Protein AF-A0A2W4NC12-F1 (afdb_monomer_lite)

Secondary structure (DSSP, 8-state):
-PPPPPP---PPPP------------PPP-TTPPP-------TTSSHHHHHHHHHHHHTTTS-EEEEE-STTTGGGGTTGGG--EEEEE-S---HHHHHHHHHHHHHTT-S-EEEETHHHHHHSTTSGGGG-

Foldseek 3Di:
DDDDDDDDPPDDPPPPPCPPDDDDDDDDDPPPDDDDDDDDDDPPPCRLVVQLVVQCVQQVNDAAEEEAAPQCPSVVCDCPVHRHYHYDYDPAQAVVVVVVVVVVRVVVPGSDYHYNDNVCLDPNHNHPVVVD

Sequence (132 aa):
MSQLPPPVRTARPAAQNSNTQQFAFRPASKAGRKARLSIQGMSGSGKTWTGLSIAQGLSRGEKFAVIDTEKGAASLYAGHRGIQFDSCPMDRYDPRDLIRVLDSAAQAGYPTVFVDSLSHFWKGTDGTLDQV

pLDDT: mean 86.76, std 12.32, range [48.72, 98.38]

Structure (mmCIF, N/CA/C/O backbone):
data_AF-A0A2W4NC12-F1
#
_entry.id   AF-A0A2W4NC12-F1
#
loop_
_atom_site.group_PDB
_atom_site.id
_atom_site.type_symbol
_atom_site.label_atom_id
_atom_site.label_alt_id
_atom_site.label_comp_id
_atom_site.label_asym_id
_atom_site.label_entity_id
_atom_site.label_seq_id
_atom_site.pdbx_PDB_ins_code
_atom_site.Cartn_x
_atom_site.Cartn_y
_atom_site.Cartn_z
_atom_site.occupancy
_atom_site.B_iso_or_equiv
_atom_site.auth_seq_id
_atom_site.auth_comp_id
_atom_site.auth_asym_id
_atom_site.auth_atom_id
_atom_site.pdbx_PDB_model_num
ATOM 1 N N . MET A 1 1 ? -67.275 72.035 -6.236 1.00 48.72 1 MET A N 1
ATOM 2 C CA . MET A 1 1 ? -66.285 71.070 -6.765 1.00 48.72 1 MET A CA 1
ATOM 3 C C . MET A 1 1 ? -65.999 70.057 -5.666 1.00 48.72 1 MET A C 1
ATOM 5 O O . MET A 1 1 ? -65.399 70.426 -4.668 1.00 48.72 1 MET A O 1
ATOM 9 N N . SER A 1 2 ? -66.543 68.842 -5.778 1.00 64.44 2 SER A N 1
ATOM 10 C CA . SER A 1 2 ? -66.396 67.776 -4.775 1.00 64.44 2 SER A CA 1
ATOM 11 C C . SER A 1 2 ? -65.120 66.990 -5.083 1.00 64.44 2 SER A C 1
ATOM 13 O O . SER A 1 2 ? -64.981 66.478 -6.193 1.00 64.44 2 SER A O 1
ATOM 15 N N . GLN A 1 3 ? -64.157 66.975 -4.157 1.00 69.56 3 GLN A N 1
ATOM 16 C CA . GLN A 1 3 ? -62.932 66.191 -4.322 1.00 69.56 3 GLN A CA 1
ATOM 17 C C . GLN A 1 3 ? -63.249 64.701 -4.158 1.00 69.56 3 GLN A C 1
ATOM 19 O O . GLN A 1 3 ? -63.918 64.302 -3.206 1.00 69.56 3 GLN A O 1
ATOM 24 N N . LEU A 1 4 ? -62.772 63.892 -5.104 1.00 69.44 4 LEU A N 1
ATOM 25 C CA . LEU A 1 4 ? -62.900 62.439 -5.059 1.00 69.44 4 LEU A CA 1
ATOM 26 C C . LEU A 1 4 ? -62.104 61.864 -3.874 1.00 69.44 4 LEU A C 1
ATOM 28 O O . LEU A 1 4 ? -61.026 62.378 -3.561 1.00 69.44 4 LEU A O 1
ATOM 32 N N . PRO A 1 5 ? -62.600 60.794 -3.229 1.00 71.25 5 PRO A N 1
ATOM 33 C CA . PRO A 1 5 ? -61.884 60.149 -2.140 1.00 71.25 5 PRO A CA 1
ATOM 34 C C . PRO A 1 5 ? -60.576 59.508 -2.638 1.00 71.25 5 PRO A C 1
ATOM 36 O O . PRO A 1 5 ? -60.493 59.081 -3.795 1.00 71.25 5 PRO A O 1
ATOM 39 N N . PRO A 1 6 ? -59.547 59.424 -1.777 1.00 71.12 6 PRO A N 1
ATOM 40 C CA . PRO A 1 6 ? -58.265 58.845 -2.152 1.00 71.12 6 PRO A CA 1
ATOM 41 C C . PRO A 1 6 ? -58.401 57.343 -2.463 1.00 71.12 6 PRO A C 1
ATOM 43 O O . PRO A 1 6 ? -59.243 56.657 -1.876 1.00 71.12 6 PRO A O 1
ATOM 46 N N . PRO A 1 7 ? -57.572 56.805 -3.376 1.00 65.25 7 PRO A N 1
ATOM 47 C CA . PRO A 1 7 ? -57.675 55.418 -3.807 1.00 65.25 7 PRO A CA 1
ATOM 48 C C . PRO A 1 7 ? -57.319 54.447 -2.675 1.00 65.25 7 PRO A C 1
ATOM 50 O O . PRO A 1 7 ? -56.248 54.524 -2.071 1.00 65.25 7 PRO A O 1
ATOM 53 N N . VAL A 1 8 ? -58.204 53.480 -2.427 1.00 70.12 8 VAL A N 1
ATOM 54 C CA . VAL A 1 8 ? -57.965 52.384 -1.482 1.00 70.12 8 VAL A CA 1
ATOM 55 C C . VAL A 1 8 ? -57.077 51.344 -2.158 1.00 70.12 8 VAL A C 1
ATOM 57 O O . VAL A 1 8 ? -57.500 50.631 -3.067 1.00 70.12 8 VAL A O 1
ATOM 60 N N . ARG A 1 9 ? -55.824 51.237 -1.716 1.00 59.22 9 ARG A N 1
ATOM 61 C CA . ARG A 1 9 ? -54.897 50.209 -2.197 1.00 59.22 9 ARG A CA 1
ATOM 62 C C . ARG A 1 9 ? -55.092 48.936 -1.373 1.00 59.22 9 ARG A C 1
ATOM 64 O O . ARG A 1 9 ? -54.339 48.671 -0.441 1.00 59.22 9 ARG A O 1
ATOM 71 N N . THR A 1 10 ? -56.104 48.135 -1.701 1.00 63.31 10 THR A N 1
ATOM 72 C CA . THR A 1 10 ? -56.196 46.761 -1.186 1.00 63.31 10 THR A CA 1
ATOM 73 C C . THR A 1 10 ? -55.082 45.937 -1.818 1.00 63.31 10 THR A C 1
ATOM 75 O O . THR A 1 10 ? -55.209 45.453 -2.944 1.00 63.31 10 THR A O 1
ATOM 78 N N . ALA A 1 11 ? -53.954 45.807 -1.121 1.00 60.62 11 ALA A N 1
ATOM 79 C CA . ALA A 1 11 ? -52.941 44.836 -1.493 1.00 60.62 11 ALA A CA 1
ATOM 80 C C . ALA A 1 11 ? -53.559 43.437 -1.368 1.00 60.62 11 ALA A C 1
ATOM 82 O O . ALA A 1 11 ? -53.999 43.031 -0.294 1.00 60.62 11 ALA A O 1
ATOM 83 N N . ARG A 1 12 ? -53.620 42.704 -2.482 1.00 59.72 12 ARG A N 1
ATOM 84 C CA . ARG A 1 12 ? -53.935 41.273 -2.476 1.00 59.72 12 ARG A CA 1
ATOM 85 C C . ARG A 1 12 ? -52.844 40.595 -1.631 1.00 59.72 12 ARG A C 1
ATOM 87 O O . ARG A 1 12 ? -51.673 40.818 -1.948 1.00 59.72 12 ARG A O 1
ATOM 94 N N . PRO A 1 13 ? -53.157 39.830 -0.567 1.00 59.81 13 PRO A N 1
ATOM 95 C CA . PRO A 1 13 ? -52.117 39.124 0.171 1.00 59.81 13 PRO A CA 1
ATOM 96 C C . PRO A 1 13 ? -51.369 38.223 -0.813 1.00 59.81 13 PRO A C 1
ATOM 98 O O . PRO A 1 13 ? -51.990 37.503 -1.600 1.00 59.81 13 PRO A O 1
ATOM 101 N N . ALA A 1 14 ? -50.040 38.332 -0.833 1.00 61.00 14 ALA A N 1
ATOM 102 C CA . ALA A 1 14 ? -49.207 37.486 -1.672 1.00 61.00 14 ALA A CA 1
ATOM 103 C C . ALA A 1 14 ? -49.513 36.023 -1.327 1.00 61.00 14 ALA A C 1
ATOM 105 O O . ALA A 1 14 ? -49.483 35.652 -0.153 1.00 61.00 14 ALA A O 1
ATOM 106 N N . ALA A 1 15 ? -49.837 35.205 -2.330 1.00 60.53 15 ALA A N 1
ATOM 107 C CA . ALA A 1 15 ? -50.001 33.773 -2.131 1.00 60.53 15 ALA A CA 1
ATOM 108 C C . ALA A 1 15 ? -48.674 33.214 -1.598 1.00 60.53 15 ALA A C 1
ATOM 110 O O . ALA A 1 15 ? -47.684 33.143 -2.328 1.00 60.53 15 ALA A O 1
ATOM 111 N N . GLN A 1 16 ? -48.639 32.874 -0.310 1.00 61.91 16 GLN A N 1
ATOM 112 C CA . GLN A 1 16 ? -47.483 32.269 0.341 1.00 61.91 16 GLN A CA 1
ATOM 113 C C . GLN A 1 16 ? -47.387 30.801 -0.075 1.00 61.91 16 GLN A C 1
ATOM 115 O O . GLN A 1 16 ? -47.658 29.893 0.700 1.00 61.91 16 GLN A O 1
ATOM 120 N N . ASN A 1 17 ? -46.972 30.557 -1.315 1.00 61.22 17 ASN A N 1
ATOM 121 C CA . ASN A 1 17 ? -46.527 29.233 -1.732 1.00 61.22 17 ASN A CA 1
ATOM 122 C C . ASN A 1 17 ? -45.047 29.069 -1.371 1.00 61.22 17 ASN A C 1
ATOM 124 O O . ASN A 1 17 ? -44.201 28.854 -2.235 1.00 61.22 17 ASN A O 1
ATOM 128 N N . SER A 1 18 ? -44.711 29.189 -0.086 1.00 60.12 18 SER A N 1
ATOM 129 C CA . SER A 1 18 ? -43.401 28.778 0.410 1.00 60.12 18 SER A CA 1
ATOM 130 C C . SER A 1 18 ? -43.461 27.292 0.735 1.00 60.12 18 SER A C 1
ATOM 132 O O . SER A 1 18 ? -43.507 26.896 1.897 1.00 60.12 18 SER A O 1
ATOM 134 N N . ASN A 1 19 ? -43.470 26.452 -0.301 1.00 62.81 19 ASN A N 1
ATOM 135 C CA . ASN A 1 19 ? -43.130 25.046 -0.117 1.00 62.81 19 ASN A CA 1
ATOM 136 C C . ASN A 1 19 ? -41.606 24.965 0.062 1.00 62.81 19 ASN A C 1
ATOM 138 O O . ASN A 1 19 ? -40.870 24.578 -0.843 1.00 62.81 19 ASN A O 1
ATOM 142 N N . THR A 1 20 ? -41.110 25.449 1.203 1.00 64.88 20 THR A N 1
ATOM 143 C CA . THR A 1 20 ? -39.711 25.302 1.600 1.00 64.88 20 THR A CA 1
ATOM 144 C C . THR A 1 20 ? -39.464 23.825 1.846 1.00 64.88 20 THR A C 1
ATOM 146 O O . THR A 1 20 ? -39.777 23.298 2.912 1.00 64.88 20 THR A O 1
ATOM 149 N N . GLN A 1 21 ? -38.935 23.142 0.832 1.00 68.38 21 GLN A N 1
ATOM 150 C CA . GLN A 1 21 ? -38.441 21.782 0.975 1.00 68.38 21 GLN A CA 1
ATOM 151 C C . GLN A 1 21 ? -37.376 21.766 2.077 1.00 68.38 21 GLN A C 1
ATOM 153 O O . GLN A 1 21 ? -36.334 22.411 1.968 1.00 68.38 21 GLN A O 1
ATOM 158 N N . GLN A 1 22 ? -37.661 21.057 3.165 1.00 75.88 22 GLN A N 1
ATOM 159 C CA . GLN A 1 22 ? -36.765 20.968 4.308 1.00 75.88 22 GLN A CA 1
ATOM 160 C C . GLN A 1 22 ? -35.719 19.876 4.044 1.00 75.88 22 GL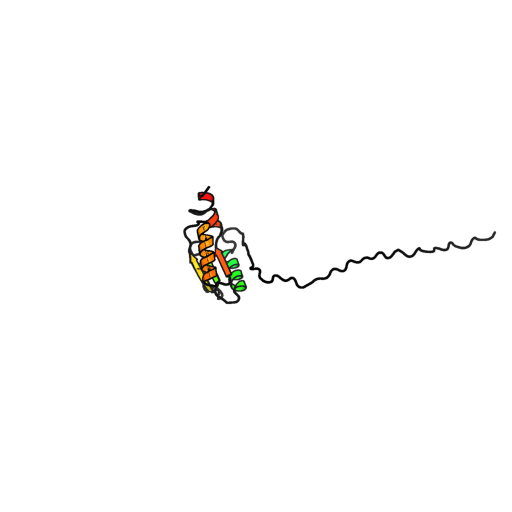N A C 1
ATOM 162 O O . GLN A 1 22 ? -36.044 18.690 3.989 1.00 75.88 22 GLN A O 1
ATOM 167 N N . PHE A 1 23 ? -34.457 20.268 3.857 1.00 80.75 23 PHE A N 1
ATOM 168 C CA . PHE A 1 23 ? -33.344 19.326 3.716 1.00 80.75 23 PHE A CA 1
ATOM 169 C C . PHE A 1 23 ? -32.969 18.753 5.088 1.00 80.75 23 PHE A C 1
ATOM 171 O O . PHE A 1 23 ? -32.629 19.500 6.004 1.00 80.75 23 PHE A O 1
ATOM 178 N N . ALA A 1 24 ? -33.015 17.428 5.234 1.00 82.00 24 ALA A N 1
ATOM 179 C CA . ALA A 1 24 ? -32.632 16.735 6.461 1.00 82.00 24 ALA A CA 1
ATOM 180 C C . ALA A 1 24 ? -31.374 15.889 6.229 1.00 82.00 24 ALA A C 1
ATOM 182 O O . ALA A 1 24 ? -31.373 14.966 5.413 1.00 82.00 24 ALA A O 1
ATOM 183 N N . PHE A 1 25 ? -30.314 16.178 6.981 1.00 82.62 25 PHE A N 1
ATOM 184 C CA . PHE A 1 25 ? -29.123 15.336 7.027 1.00 82.62 25 PHE A CA 1
ATOM 185 C C . PHE A 1 25 ? -29.367 14.156 7.963 1.00 82.62 25 PHE A C 1
ATOM 187 O O . PHE A 1 25 ? -29.922 14.303 9.051 1.00 82.62 25 PHE A O 1
ATOM 194 N N . ARG A 1 26 ? -28.943 12.969 7.539 1.00 83.25 26 ARG A N 1
ATOM 195 C CA . ARG A 1 26 ? -28.959 11.755 8.355 1.00 83.25 26 ARG A CA 1
ATOM 196 C C . ARG A 1 26 ? -27.548 11.185 8.413 1.00 83.25 26 ARG A C 1
ATOM 198 O O . ARG A 1 26 ? -26.783 11.402 7.470 1.00 83.25 26 ARG A O 1
ATOM 205 N N . PRO A 1 27 ? -27.199 10.436 9.470 1.00 81.69 27 PRO A N 1
ATOM 206 C CA . PRO A 1 27 ? -25.934 9.722 9.513 1.00 81.69 27 PRO A CA 1
ATOM 207 C C . PRO A 1 27 ? -25.792 8.827 8.278 1.00 81.69 27 PRO A C 1
ATOM 209 O O . PRO A 1 27 ? -26.593 7.918 8.057 1.00 81.69 27 PRO A O 1
ATOM 212 N N . ALA A 1 28 ? -24.785 9.097 7.452 1.00 78.88 28 ALA A N 1
ATOM 213 C CA . ALA A 1 28 ? -24.447 8.215 6.347 1.00 78.88 28 ALA A CA 1
ATOM 214 C C . ALA A 1 28 ? -23.848 6.920 6.916 1.00 78.88 28 ALA A C 1
ATOM 216 O O . ALA A 1 28 ? -22.874 6.962 7.666 1.00 78.88 28 ALA A O 1
ATOM 217 N N . SER A 1 29 ? -24.409 5.766 6.549 1.00 79.38 29 SER A N 1
ATOM 218 C CA . SER A 1 29 ? -23.872 4.457 6.928 1.00 79.38 29 SER A CA 1
ATOM 219 C C . SER A 1 29 ? -23.099 3.849 5.763 1.00 79.38 29 SER A C 1
ATOM 221 O O . SER A 1 29 ? -23.627 3.693 4.665 1.00 79.38 29 SER A O 1
ATOM 223 N N . LYS A 1 30 ? -21.838 3.483 6.009 1.00 62.41 30 LYS A N 1
ATOM 224 C CA . LYS A 1 30 ? -21.000 2.697 5.085 1.00 62.41 30 LYS A CA 1
ATOM 225 C C . LYS A 1 30 ? -20.870 1.238 5.537 1.00 62.41 30 LYS A C 1
ATOM 227 O O . LYS A 1 30 ? -19.893 0.582 5.172 1.00 62.41 30 LYS A O 1
ATOM 232 N N . ALA A 1 31 ? -21.789 0.758 6.384 1.00 71.69 31 ALA A N 1
ATOM 233 C CA . ALA A 1 31 ? -21.656 -0.526 7.069 1.00 71.69 31 ALA A CA 1
ATOM 234 C C . ALA A 1 31 ? -21.248 -1.650 6.094 1.00 71.69 31 ALA A C 1
ATOM 236 O O . ALA A 1 31 ? -21.908 -1.897 5.085 1.00 71.69 31 ALA A O 1
ATOM 237 N N . GLY A 1 32 ? -20.110 -2.288 6.383 1.00 69.25 32 GLY A N 1
ATOM 238 C CA . GLY A 1 32 ? -19.607 -3.447 5.642 1.00 69.25 32 GLY A CA 1
ATOM 239 C C . GLY A 1 32 ? -18.828 -3.171 4.348 1.00 69.25 32 GLY A C 1
ATOM 240 O O . GLY A 1 32 ? -18.569 -4.119 3.609 1.00 69.25 32 GLY A O 1
ATOM 241 N N . ARG A 1 33 ? -18.442 -1.929 4.018 1.00 81.69 33 ARG A N 1
ATOM 242 C CA . ARG A 1 33 ? -17.593 -1.653 2.836 1.00 81.69 33 ARG A CA 1
ATOM 243 C C . ARG A 1 33 ? -16.142 -1.372 3.224 1.00 81.69 33 ARG A C 1
ATOM 245 O O . ARG A 1 33 ? -15.866 -0.501 4.044 1.00 81.69 33 ARG A O 1
ATOM 252 N N . LYS A 1 34 ? -15.209 -2.088 2.590 1.00 86.94 34 LYS A N 1
ATOM 253 C CA . LYS A 1 34 ? -13.770 -1.808 2.669 1.00 86.94 34 LYS A CA 1
ATOM 254 C C . LYS A 1 34 ? -13.434 -0.597 1.797 1.00 86.94 34 LYS A C 1
ATOM 256 O O . LYS A 1 34 ? -13.979 -0.451 0.701 1.00 86.94 34 LYS A O 1
ATOM 261 N N . ALA A 1 35 ? -12.550 0.268 2.284 1.00 90.50 35 ALA A N 1
ATOM 262 C CA . ALA A 1 35 ? -12.041 1.376 1.489 1.00 90.50 35 ALA A CA 1
ATOM 263 C C . ALA A 1 35 ? -11.0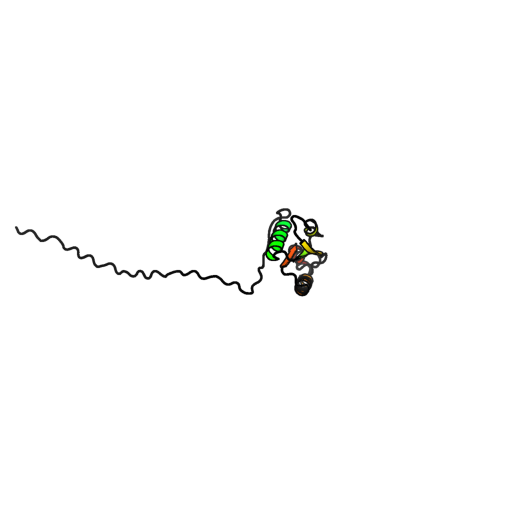91 0.846 0.402 1.00 90.50 35 ALA A C 1
ATOM 265 O O . ALA A 1 35 ? -10.309 -0.067 0.653 1.00 90.50 35 ALA A O 1
ATOM 266 N N . ARG A 1 36 ? -11.160 1.425 -0.799 1.00 93.81 36 ARG A N 1
ATOM 267 C CA . ARG A 1 36 ? -10.200 1.196 -1.886 1.00 93.81 36 ARG A CA 1
ATOM 268 C C . ARG A 1 36 ? -9.631 2.547 -2.273 1.00 93.81 36 ARG A C 1
ATOM 270 O O . ARG A 1 36 ? -10.397 3.467 -2.552 1.00 93.81 36 ARG A O 1
ATOM 277 N N . LEU A 1 37 ? -8.313 2.671 -2.228 1.00 94.81 37 LEU A N 1
ATOM 278 C CA . LEU A 1 37 ? -7.614 3.923 -2.473 1.00 94.81 37 LEU A CA 1
ATOM 279 C C . LEU A 1 37 ? -6.566 3.699 -3.556 1.00 94.81 37 LEU A C 1
ATOM 281 O O . LEU A 1 37 ? -5.907 2.664 -3.580 1.00 94.81 37 LEU A O 1
ATOM 285 N N . SER A 1 38 ? -6.412 4.685 -4.435 1.00 95.06 38 SER A N 1
ATOM 286 C CA . SER A 1 38 ? -5.311 4.751 -5.390 1.00 95.06 38 SER A CA 1
ATOM 287 C C . SER A 1 38 ? -4.526 6.028 -5.125 1.00 95.06 38 SER A C 1
ATOM 289 O O . SER A 1 38 ? -5.119 7.093 -4.952 1.00 95.06 38 SER A O 1
ATOM 291 N N . ILE A 1 39 ? -3.202 5.910 -5.071 1.00 95.44 39 ILE A N 1
ATOM 292 C CA . ILE A 1 39 ? -2.281 7.032 -4.900 1.00 95.44 39 ILE A CA 1
ATOM 293 C C . ILE A 1 39 ? -1.495 7.154 -6.199 1.00 95.44 39 ILE A C 1
ATOM 295 O O . ILE A 1 39 ? -0.789 6.227 -6.592 1.00 95.44 39 ILE A O 1
ATOM 299 N N . GLN A 1 40 ? -1.635 8.293 -6.870 1.00 94.12 40 GLN A N 1
ATOM 300 C CA . GLN A 1 40 ? -1.033 8.553 -8.174 1.00 94.12 40 GLN A CA 1
ATOM 301 C C . GLN A 1 40 ? -0.073 9.735 -8.078 1.00 94.12 40 GLN A C 1
ATOM 303 O O . GLN A 1 40 ? -0.319 10.693 -7.348 1.00 94.12 40 GLN A O 1
ATOM 308 N N . GLY A 1 41 ? 1.033 9.659 -8.813 1.00 93.19 41 GLY A N 1
ATOM 309 C CA . GLY A 1 41 ? 2.068 10.686 -8.791 1.00 93.19 41 GLY A CA 1
ATOM 310 C C . GLY A 1 41 ? 3.381 10.220 -9.408 1.00 93.19 41 GLY A C 1
ATOM 311 O O . GLY A 1 41 ? 3.656 9.021 -9.525 1.00 93.19 41 GLY A O 1
ATOM 312 N N . MET A 1 42 ? 4.214 11.186 -9.784 1.00 93.44 42 MET A N 1
ATOM 313 C CA . MET A 1 42 ? 5.539 10.941 -10.358 1.00 93.44 42 MET A CA 1
ATOM 314 C C . MET A 1 42 ? 6.441 10.148 -9.399 1.00 93.44 42 MET A C 1
ATOM 316 O O . MET A 1 42 ? 6.187 10.062 -8.193 1.00 93.44 42 MET A O 1
ATOM 320 N N . SER A 1 43 ? 7.505 9.533 -9.919 1.00 90.62 43 SER A N 1
ATOM 321 C CA . SER A 1 43 ? 8.528 8.932 -9.052 1.00 90.62 43 SER A CA 1
ATOM 322 C C . SER A 1 43 ? 9.114 9.986 -8.101 1.00 90.62 43 SER A C 1
ATOM 324 O O . SER A 1 43 ? 9.201 11.159 -8.455 1.00 90.62 43 SER A O 1
ATOM 326 N N . GLY A 1 44 ? 9.442 9.588 -6.871 1.00 91.38 44 GLY A N 1
ATOM 327 C CA . GLY A 1 44 ? 9.952 10.497 -5.836 1.00 91.38 44 GLY A CA 1
ATOM 328 C C . GLY A 1 44 ? 8.911 11.399 -5.157 1.00 91.38 44 GLY A C 1
ATOM 329 O O . GLY A 1 44 ? 9.239 12.048 -4.171 1.00 91.38 44 GLY A O 1
ATOM 330 N N . SER A 1 45 ? 7.641 11.406 -5.583 1.00 95.25 45 SER A N 1
ATOM 331 C CA . SER A 1 45 ? 6.602 12.270 -4.988 1.00 95.25 45 SER A CA 1
ATOM 332 C C . SER A 1 45 ? 6.090 11.819 -3.606 1.00 95.25 45 SER A C 1
ATOM 334 O O . SER A 1 45 ? 5.089 12.344 -3.126 1.00 95.25 45 SER A O 1
ATOM 336 N N . GLY A 1 46 ? 6.708 10.805 -2.989 1.00 94.56 46 GLY A N 1
ATOM 337 C CA . GLY A 1 46 ? 6.329 10.302 -1.662 1.00 94.56 46 GLY A CA 1
ATOM 338 C C . GLY A 1 46 ? 5.194 9.270 -1.623 1.00 94.56 46 GLY A C 1
ATOM 339 O O . GLY A 1 46 ? 4.666 9.012 -0.547 1.00 94.56 46 GLY A O 1
ATOM 340 N N . LYS A 1 47 ? 4.825 8.647 -2.753 1.00 96.31 47 LYS A N 1
ATOM 341 C CA . LYS A 1 47 ? 3.704 7.682 -2.827 1.00 96.31 47 LYS A CA 1
ATOM 342 C C . LYS A 1 47 ? 3.811 6.539 -1.818 1.00 96.31 47 LYS A C 1
ATOM 344 O O . LYS A 1 47 ? 2.859 6.312 -1.079 1.00 96.31 47 LYS A O 1
ATOM 349 N N . THR A 1 48 ? 4.961 5.870 -1.767 1.00 95.94 48 THR A N 1
ATOM 350 C CA . THR A 1 48 ? 5.237 4.769 -0.835 1.00 95.94 48 THR A CA 1
ATOM 351 C C . THR A 1 48 ? 5.056 5.223 0.607 1.00 95.94 48 THR A C 1
ATOM 353 O O . THR A 1 48 ? 4.272 4.643 1.349 1.00 95.94 48 THR A O 1
ATOM 356 N N . TRP A 1 49 ? 5.693 6.335 0.983 1.00 95.56 49 TRP A N 1
ATOM 357 C CA . TRP A 1 49 ? 5.579 6.901 2.327 1.00 95.56 49 TRP A CA 1
ATOM 358 C C . TRP A 1 49 ? 4.126 7.218 2.714 1.00 95.56 49 TRP A C 1
ATOM 360 O O . TRP A 1 49 ? 3.650 6.819 3.782 1.00 95.56 49 TRP A O 1
ATOM 370 N N . THR A 1 50 ? 3.400 7.916 1.838 1.00 96.12 50 THR A N 1
ATOM 371 C CA . THR A 1 50 ? 1.993 8.259 2.061 1.00 96.12 50 THR A CA 1
ATOM 372 C C . THR A 1 50 ? 1.115 7.009 2.132 1.00 96.12 50 THR A C 1
ATOM 374 O O . THR A 1 50 ? 0.264 6.921 3.015 1.00 96.12 50 THR A O 1
ATOM 377 N N . GLY A 1 51 ? 1.340 6.026 1.257 1.00 96.56 51 GLY A N 1
ATOM 378 C CA . GLY A 1 51 ? 0.618 4.754 1.238 1.00 96.56 51 GLY A CA 1
ATOM 379 C C . GLY A 1 51 ? 0.805 3.953 2.522 1.00 96.56 51 GLY A C 1
ATOM 380 O O . GLY A 1 51 ? -0.185 3.571 3.142 1.00 96.56 51 GLY A O 1
ATOM 381 N N . LEU A 1 52 ? 2.049 3.795 2.981 1.00 96.94 52 LEU A N 1
ATOM 382 C CA . LEU A 1 52 ? 2.373 3.123 4.243 1.00 96.94 52 LEU A CA 1
ATOM 383 C C . LEU A 1 52 ? 1.752 3.837 5.450 1.00 96.94 52 LEU A C 1
ATOM 385 O O . LEU A 1 52 ? 1.182 3.191 6.327 1.00 96.94 52 LEU A O 1
ATOM 389 N N . SER A 1 53 ? 1.791 5.172 5.474 1.00 95.62 53 SER A N 1
ATOM 390 C CA . SER A 1 53 ? 1.181 5.969 6.548 1.00 95.62 53 SER A CA 1
ATOM 391 C C . SER A 1 53 ? -0.341 5.791 6.608 1.00 95.62 53 SER A C 1
ATOM 393 O O . SER A 1 53 ? -0.918 5.641 7.686 1.00 95.62 53 SER A O 1
ATOM 395 N N . ILE A 1 54 ? -1.002 5.772 5.446 1.00 96.19 54 ILE A N 1
ATOM 396 C CA . ILE A 1 54 ? -2.441 5.510 5.348 1.00 96.19 54 ILE A CA 1
ATOM 397 C C . ILE A 1 54 ? -2.751 4.074 5.779 1.00 96.19 54 ILE A C 1
ATOM 399 O O . ILE A 1 54 ? -3.682 3.865 6.557 1.00 96.19 54 ILE A O 1
ATOM 403 N N . ALA A 1 55 ? -1.974 3.092 5.316 1.00 96.88 55 ALA A N 1
ATOM 404 C CA . ALA A 1 55 ? -2.175 1.686 5.649 1.00 96.88 55 ALA A CA 1
ATOM 405 C C . ALA A 1 55 ? -2.029 1.427 7.156 1.00 96.88 55 ALA A C 1
ATOM 407 O O . ALA A 1 55 ? -2.880 0.757 7.742 1.00 96.88 55 ALA A O 1
ATOM 408 N N . GLN A 1 56 ? -1.035 2.038 7.807 1.00 95.75 56 GLN A N 1
ATOM 409 C CA . GLN A 1 56 ? -0.872 1.993 9.262 1.00 95.75 56 GLN A CA 1
ATOM 410 C C . GLN A 1 56 ? -2.113 2.538 9.989 1.00 95.75 56 GLN A C 1
ATOM 412 O O . GLN A 1 56 ? -2.616 1.911 10.923 1.00 95.75 56 GLN A O 1
ATOM 417 N N . GLY A 1 57 ? -2.638 3.687 9.548 1.00 94.88 57 GLY A N 1
ATOM 418 C CA . GLY A 1 57 ? -3.838 4.291 10.133 1.00 94.88 57 GLY A CA 1
ATOM 419 C C . GLY A 1 57 ? -5.097 3.439 9.939 1.00 94.88 57 GLY A C 1
ATOM 420 O O . GLY A 1 57 ? -5.873 3.253 10.877 1.00 94.88 57 GLY A O 1
ATOM 421 N N . LEU A 1 58 ? -5.286 2.875 8.742 1.00 95.19 58 LEU A N 1
ATOM 422 C CA . LEU A 1 58 ? -6.414 1.989 8.432 1.00 95.19 58 LEU A CA 1
ATOM 423 C C . LEU A 1 58 ? -6.366 0.674 9.218 1.00 95.19 58 LEU A C 1
ATOM 425 O O . LEU A 1 58 ? -7.421 0.135 9.555 1.00 95.19 58 LEU A O 1
ATOM 429 N N . SER A 1 59 ? -5.165 0.204 9.553 1.00 95.25 59 SER A N 1
ATOM 430 C CA . SER A 1 59 ? -4.940 -1.039 10.302 1.00 95.25 59 SER A CA 1
ATOM 431 C C . SER A 1 59 ? -5.044 -0.866 11.816 1.00 95.25 59 SER A C 1
ATOM 433 O O . SER A 1 59 ? -4.992 -1.846 12.543 1.00 95.25 59 SER A O 1
ATOM 435 N N . ARG A 1 60 ? -5.231 0.367 12.315 1.00 91.69 60 ARG A N 1
ATOM 436 C CA . ARG A 1 60 ? -5.519 0.656 13.735 1.00 91.69 60 ARG A CA 1
ATOM 437 C C . ARG A 1 60 ? -4.505 0.054 14.722 1.00 91.69 60 ARG A C 1
ATOM 439 O O . ARG A 1 60 ? -4.867 -0.308 15.835 1.00 91.69 60 ARG A O 1
ATOM 446 N N . GLY A 1 61 ? -3.235 -0.013 14.322 1.00 85.50 61 GLY A N 1
ATOM 447 C CA . GLY A 1 61 ? -2.150 -0.562 15.142 1.00 85.50 61 GLY A CA 1
ATOM 448 C C . GLY A 1 61 ? -1.877 -2.052 14.928 1.00 85.50 61 GLY A C 1
ATOM 449 O O . GLY A 1 61 ? -0.849 -2.537 15.391 1.00 85.50 61 GLY A O 1
ATOM 450 N N . GLU A 1 62 ? -2.731 -2.763 14.193 1.00 91.62 62 GLU A N 1
ATOM 451 C CA . GLU A 1 62 ? -2.430 -4.110 13.709 1.00 91.62 62 GLU A CA 1
ATOM 452 C C . GLU A 1 62 ? -1.425 -4.052 12.549 1.00 91.62 62 GLU A C 1
ATOM 454 O O . GLU A 1 62 ? -1.341 -3.055 11.820 1.00 91.62 62 GLU A O 1
ATOM 459 N N . LYS A 1 63 ? -0.666 -5.137 12.366 1.00 93.19 63 LYS A N 1
ATOM 460 C CA . LYS A 1 63 ? 0.189 -5.301 11.188 1.00 93.19 63 LYS A CA 1
ATOM 461 C C . LYS A 1 63 ? -0.657 -5.360 9.916 1.00 93.19 63 LYS A C 1
ATOM 463 O O . LYS A 1 63 ? -1.755 -5.910 9.909 1.00 93.19 63 LYS A O 1
ATOM 468 N N . PHE A 1 64 ? -0.106 -4.851 8.822 1.00 97.69 64 PHE A N 1
ATOM 469 C CA . PHE A 1 64 ? -0.684 -4.946 7.482 1.00 97.69 64 PHE A CA 1
ATOM 470 C C . PHE A 1 64 ? 0.291 -5.598 6.505 1.00 97.69 64 PHE A C 1
ATOM 472 O O . PHE A 1 64 ? 1.477 -5.723 6.806 1.00 97.69 64 PHE A O 1
ATOM 479 N N . ALA A 1 65 ? -0.212 -6.003 5.339 1.00 98.38 65 ALA A N 1
ATOM 480 C CA . ALA A 1 65 ? 0.611 -6.587 4.286 1.00 98.38 65 ALA A CA 1
ATOM 481 C C . ALA A 1 65 ? 0.975 -5.556 3.216 1.00 98.38 65 ALA A C 1
ATOM 483 O O . ALA A 1 65 ? 0.141 -4.741 2.804 1.00 98.38 65 ALA A O 1
ATOM 484 N N . VAL A 1 66 ? 2.207 -5.641 2.726 1.00 98.31 66 VAL A N 1
ATOM 485 C CA . VAL A 1 66 ? 2.689 -4.906 1.556 1.00 98.31 66 VAL A CA 1
ATOM 486 C C . VAL A 1 66 ? 3.070 -5.900 0.468 1.00 98.31 66 VAL A C 1
ATOM 488 O O . VAL A 1 66 ? 3.873 -6.797 0.695 1.00 98.31 66 VAL A O 1
ATOM 491 N N . ILE A 1 67 ? 2.495 -5.737 -0.718 1.00 97.88 67 ILE A N 1
ATOM 492 C CA . ILE A 1 67 ? 2.928 -6.410 -1.942 1.00 97.88 67 ILE A CA 1
ATOM 493 C C . ILE A 1 67 ? 3.911 -5.457 -2.623 1.00 97.88 67 ILE A C 1
ATOM 495 O O . ILE A 1 67 ? 3.498 -4.400 -3.104 1.00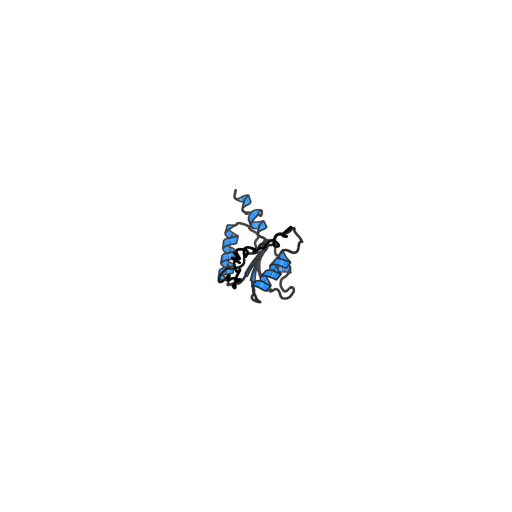 97.88 67 ILE A O 1
ATOM 499 N N . ASP A 1 68 ? 5.197 -5.798 -2.604 1.00 96.25 68 ASP A N 1
ATOM 500 C CA . ASP A 1 68 ? 6.292 -4.932 -3.050 1.00 96.25 68 ASP A CA 1
ATOM 501 C C . ASP A 1 68 ? 6.813 -5.401 -4.415 1.00 96.25 68 ASP A C 1
ATOM 503 O O . ASP A 1 68 ? 7.485 -6.424 -4.534 1.00 96.25 68 ASP A O 1
ATOM 507 N N . THR A 1 69 ? 6.497 -4.641 -5.458 1.00 94.25 69 THR A N 1
ATOM 508 C CA . THR A 1 69 ? 7.011 -4.828 -6.819 1.00 94.25 69 THR A CA 1
ATOM 509 C C . THR A 1 69 ? 8.193 -3.900 -7.119 1.00 94.25 69 THR A C 1
ATOM 511 O O . THR A 1 69 ? 8.744 -3.948 -8.214 1.00 94.25 69 THR A O 1
ATOM 514 N N . GLU A 1 70 ? 8.559 -3.014 -6.192 1.00 92.06 70 GLU A N 1
ATOM 515 C CA . GLU A 1 70 ? 9.573 -1.960 -6.338 1.00 92.06 70 GLU A CA 1
ATOM 516 C C . GLU A 1 70 ? 10.915 -2.397 -5.715 1.00 92.06 70 GLU A C 1
ATOM 518 O O . GLU A 1 70 ? 11.691 -1.584 -5.209 1.00 92.06 70 GLU A O 1
ATOM 523 N N . LYS A 1 71 ? 11.210 -3.705 -5.760 1.00 91.88 71 LYS A N 1
ATOM 524 C CA . LYS A 1 71 ? 12.471 -4.322 -5.306 1.00 91.88 71 LYS A CA 1
ATOM 525 C C . LYS A 1 71 ? 12.806 -4.048 -3.833 1.00 91.88 71 LYS A C 1
ATOM 527 O O . LYS A 1 71 ? 13.974 -3.862 -3.489 1.00 91.88 71 LYS A O 1
ATOM 532 N N . GLY A 1 72 ? 11.803 -4.039 -2.959 1.00 91.69 72 GLY A N 1
ATOM 533 C CA . GLY A 1 72 ? 12.017 -3.851 -1.522 1.00 91.69 72 GLY A CA 1
ATOM 534 C C . GLY A 1 72 ? 12.084 -2.382 -1.098 1.00 91.69 72 GLY A C 1
ATOM 535 O O . GLY A 1 72 ? 12.487 -2.093 0.031 1.00 91.69 72 GLY A O 1
ATOM 536 N N . ALA A 1 73 ? 11.714 -1.440 -1.974 1.00 92.88 73 ALA A N 1
ATOM 537 C CA . ALA A 1 73 ? 11.709 -0.016 -1.647 1.00 92.88 73 ALA A CA 1
ATOM 538 C C . ALA A 1 73 ? 10.807 0.298 -0.442 1.00 92.88 73 ALA A C 1
ATOM 540 O O . ALA A 1 73 ? 11.155 1.156 0.374 1.00 92.88 73 ALA A O 1
ATOM 541 N N . ALA A 1 74 ? 9.685 -0.414 -0.279 1.00 95.19 74 ALA A N 1
ATOM 542 C CA . ALA A 1 74 ? 8.806 -0.218 0.868 1.00 95.19 74 ALA A CA 1
ATOM 543 C C . ALA A 1 74 ? 9.475 -0.680 2.169 1.00 95.19 74 ALA A C 1
ATOM 545 O O . ALA A 1 74 ? 9.375 0.009 3.186 1.00 95.19 74 ALA A O 1
ATOM 546 N N . SER A 1 75 ? 10.220 -1.790 2.138 1.00 95.81 75 SER A N 1
ATOM 547 C CA . SER A 1 75 ? 10.920 -2.349 3.305 1.00 95.81 75 SER A CA 1
ATOM 548 C C . SER A 1 75 ? 11.924 -1.386 3.947 1.00 95.81 75 SER A C 1
ATOM 550 O O . SER A 1 75 ? 12.181 -1.500 5.144 1.00 95.81 75 SER A O 1
ATOM 552 N N . LEU A 1 76 ? 12.422 -0.382 3.216 1.00 94.75 76 LEU A N 1
ATOM 553 C CA . LEU A 1 76 ? 13.274 0.682 3.770 1.00 94.75 76 LEU A CA 1
ATOM 554 C C . LEU A 1 76 ? 12.568 1.540 4.837 1.00 94.75 76 LEU A C 1
ATOM 556 O O . LEU A 1 76 ? 13.228 2.217 5.623 1.00 94.75 76 LEU A O 1
ATOM 560 N N . TYR A 1 77 ? 11.234 1.510 4.882 1.00 95.12 77 TYR A N 1
ATOM 561 C CA . TYR A 1 77 ? 10.420 2.216 5.871 1.00 95.12 77 TYR A CA 1
ATOM 562 C C . TYR A 1 77 ? 10.005 1.340 7.061 1.00 95.12 77 TYR A C 1
ATOM 564 O O . TYR A 1 77 ? 9.298 1.825 7.947 1.00 95.12 77 TYR A O 1
ATOM 572 N N . ALA A 1 78 ? 10.417 0.069 7.116 1.00 94.31 78 ALA A N 1
ATOM 573 C CA . ALA A 1 78 ? 10.084 -0.811 8.233 1.00 94.31 78 ALA A CA 1
ATOM 574 C C . ALA A 1 78 ? 10.598 -0.230 9.564 1.00 94.31 78 ALA A C 1
ATOM 576 O O . ALA A 1 78 ? 11.758 0.158 9.695 1.00 94.31 78 ALA A O 1
ATOM 577 N N . GLY A 1 79 ? 9.713 -0.112 10.554 1.00 92.38 79 GLY A N 1
ATOM 578 C CA . GLY A 1 79 ? 10.000 0.515 11.845 1.00 92.38 79 GLY A CA 1
ATOM 579 C C . GLY A 1 79 ? 10.048 2.044 11.832 1.00 92.38 79 GLY A C 1
ATOM 580 O O . GLY A 1 79 ? 10.013 2.659 12.903 1.00 92.38 79 GLY A O 1
ATOM 581 N N . HIS A 1 80 ? 10.064 2.693 10.664 1.00 93.25 80 HIS A N 1
ATOM 582 C CA . HIS A 1 80 ? 10.082 4.148 10.586 1.00 93.25 80 HIS A CA 1
ATOM 583 C C . HIS A 1 80 ? 8.803 4.724 11.202 1.00 93.25 80 HIS A C 1
ATOM 585 O O . HIS A 1 80 ? 7.693 4.402 10.783 1.00 93.25 80 HIS A O 1
ATOM 591 N N . ARG A 1 81 ? 8.954 5.571 12.230 1.00 90.56 81 ARG A N 1
ATOM 592 C CA . ARG A 1 81 ? 7.837 6.133 13.018 1.00 90.56 81 ARG A CA 1
ATOM 593 C C . ARG A 1 81 ? 6.869 5.072 13.569 1.00 90.56 81 ARG A C 1
ATOM 595 O O . ARG A 1 81 ? 5.678 5.334 13.701 1.00 90.56 81 ARG A O 1
ATOM 602 N N . GLY A 1 82 ? 7.385 3.886 13.897 1.00 90.06 82 GLY A N 1
ATOM 603 C CA . GLY A 1 82 ? 6.590 2.798 14.469 1.00 90.06 82 GLY A CA 1
ATOM 604 C C . GLY A 1 82 ? 5.728 2.043 13.456 1.00 90.06 82 GLY A C 1
ATOM 605 O O . GLY A 1 82 ? 4.903 1.234 13.866 1.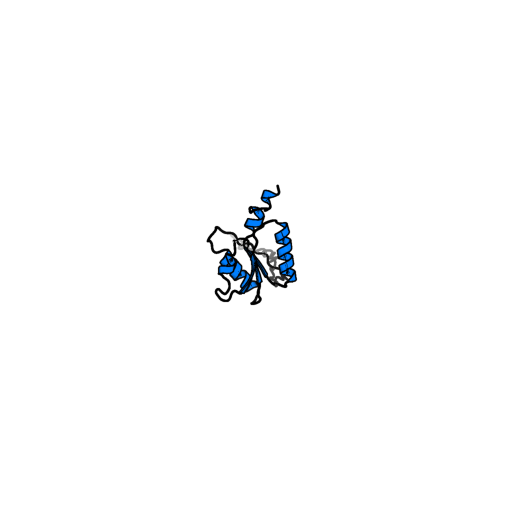00 90.06 82 GLY A O 1
ATOM 606 N N . ILE A 1 83 ? 5.914 2.276 12.153 1.00 93.38 83 ILE A N 1
ATOM 607 C CA . ILE A 1 83 ? 5.211 1.531 11.108 1.00 93.38 83 ILE A CA 1
ATOM 608 C C . ILE A 1 83 ? 5.721 0.087 11.082 1.00 93.38 83 ILE A C 1
ATOM 610 O O . ILE A 1 83 ? 6.920 -0.153 10.941 1.00 93.38 83 ILE A O 1
ATOM 614 N N . GLN A 1 84 ? 4.806 -0.872 11.208 1.00 94.38 84 GLN A N 1
ATOM 615 C CA . GLN A 1 84 ? 5.108 -2.304 11.195 1.00 94.38 84 GLN A CA 1
ATOM 616 C C . GLN A 1 84 ? 4.210 -2.998 10.172 1.00 94.38 84 GLN A C 1
ATOM 618 O O . GLN A 1 84 ? 2.986 -2.898 10.237 1.00 94.38 84 GLN A O 1
ATOM 623 N N . PHE A 1 85 ? 4.824 -3.710 9.235 1.00 97.56 85 PHE A N 1
ATOM 624 C CA . PHE A 1 85 ? 4.133 -4.455 8.189 1.00 97.56 85 PHE A CA 1
ATOM 625 C C . PHE A 1 85 ? 4.956 -5.670 7.789 1.00 97.56 85 PHE A C 1
ATOM 627 O O . PHE A 1 85 ? 6.175 -5.691 7.971 1.00 97.56 85 PHE A O 1
ATOM 634 N N . ASP A 1 86 ? 4.279 -6.654 7.217 1.00 98.00 86 ASP A N 1
ATOM 635 C CA . ASP A 1 86 ? 4.918 -7.793 6.577 1.00 98.00 86 ASP A CA 1
ATOM 636 C C . ASP A 1 86 ? 4.932 -7.549 5.057 1.00 98.00 86 ASP A C 1
ATOM 638 O O . ASP A 1 86 ? 4.018 -6.929 4.506 1.00 98.00 86 ASP A O 1
ATOM 642 N N . SER A 1 87 ? 5.998 -7.973 4.377 1.00 97.44 87 SER A N 1
ATOM 643 C CA . SER A 1 87 ? 6.218 -7.689 2.952 1.00 97.44 87 SER A CA 1
ATOM 644 C C . SER A 1 87 ? 6.268 -8.974 2.131 1.00 97.44 87 SER A C 1
ATOM 646 O O . SER A 1 87 ? 6.884 -9.957 2.543 1.00 97.44 87 SER A O 1
ATOM 648 N N . CYS A 1 88 ? 5.641 -8.948 0.959 1.00 97.31 88 CYS A N 1
ATOM 649 C CA . CYS A 1 88 ? 5.714 -9.974 -0.068 1.00 97.31 88 CYS A CA 1
ATOM 650 C C . CYS A 1 88 ? 6.393 -9.367 -1.308 1.00 97.31 88 CYS A C 1
ATOM 652 O O . CYS A 1 88 ? 5.743 -8.614 -2.041 1.00 97.31 88 CYS A O 1
ATOM 654 N N . PRO A 1 89 ? 7.693 -9.633 -1.531 1.00 95.31 89 PRO A N 1
ATOM 655 C CA . PRO A 1 89 ? 8.394 -9.149 -2.712 1.00 95.31 89 PRO A CA 1
ATOM 656 C C . PRO A 1 89 ? 7.936 -9.909 -3.962 1.00 95.31 89 PRO A C 1
ATOM 658 O O . PRO A 1 89 ? 7.776 -11.129 -3.927 1.00 95.31 89 PRO A O 1
ATOM 661 N N . MET A 1 90 ? 7.763 -9.191 -5.072 1.00 93.06 90 MET A N 1
ATOM 662 C CA . MET A 1 90 ? 7.372 -9.752 -6.365 1.00 93.06 90 MET A CA 1
ATOM 663 C C . MET A 1 90 ? 8.306 -9.284 -7.483 1.00 93.06 90 MET A C 1
ATOM 665 O O . MET A 1 90 ? 8.573 -8.092 -7.642 1.00 93.06 90 MET A O 1
ATOM 669 N N . ASP A 1 91 ? 8.767 -10.240 -8.283 1.00 89.19 91 ASP A N 1
ATOM 670 C CA . ASP A 1 91 ? 9.640 -10.055 -9.447 1.00 89.19 91 ASP A CA 1
ATOM 671 C C . ASP A 1 91 ? 8.991 -10.503 -10.771 1.00 89.19 91 ASP A C 1
ATOM 673 O O . ASP A 1 91 ? 9.532 -10.234 -11.845 1.00 89.19 91 ASP A O 1
ATOM 677 N N . ARG A 1 92 ? 7.812 -11.134 -10.699 1.00 86.75 92 ARG A N 1
ATOM 678 C CA . ARG A 1 92 ? 6.936 -11.451 -11.834 1.00 86.75 92 ARG A CA 1
ATOM 679 C C . ARG A 1 92 ? 5.603 -10.742 -11.669 1.00 86.75 92 ARG A C 1
ATOM 681 O O . ARG A 1 92 ? 5.089 -10.638 -10.555 1.00 86.75 92 ARG A O 1
ATOM 688 N N . TYR A 1 93 ? 5.044 -10.260 -12.775 1.00 90.12 93 TYR A N 1
ATOM 689 C CA . TYR A 1 93 ? 3.922 -9.321 -12.732 1.00 90.12 93 TYR A CA 1
ATOM 690 C C . TYR A 1 93 ? 2.695 -9.805 -13.500 1.00 90.12 93 TYR A C 1
ATOM 692 O O . TYR A 1 93 ? 1.896 -8.995 -13.973 1.00 90.12 93 TYR A O 1
ATOM 700 N N . ASP A 1 94 ? 2.511 -11.124 -13.569 1.00 91.50 94 ASP A N 1
ATOM 701 C CA . ASP A 1 94 ? 1.285 -11.711 -14.090 1.00 91.50 94 ASP A CA 1
ATOM 702 C C . ASP A 1 94 ? 0.078 -11.201 -13.274 1.00 91.50 94 ASP A C 1
ATOM 704 O O . ASP A 1 94 ? 0.041 -11.364 -12.048 1.00 91.50 94 ASP A O 1
ATOM 708 N N . PRO A 1 95 ? -0.947 -10.600 -13.904 1.00 88.12 95 PRO A N 1
ATOM 709 C CA . PRO A 1 95 ? -2.125 -10.106 -13.191 1.00 88.12 95 PRO A CA 1
ATOM 710 C C . PRO A 1 95 ? -2.855 -11.182 -12.372 1.00 88.12 95 PRO A C 1
ATOM 712 O O . PRO A 1 95 ? -3.540 -10.869 -11.396 1.00 88.12 95 PRO A O 1
ATOM 715 N N . ARG A 1 96 ? -2.711 -12.461 -12.737 1.00 91.94 96 ARG A N 1
ATOM 716 C CA . ARG A 1 96 ? -3.285 -13.595 -11.998 1.00 91.94 96 ARG A CA 1
ATOM 717 C C . ARG A 1 96 ? -2.571 -13.826 -10.671 1.00 91.94 96 ARG A C 1
ATOM 719 O O . ARG A 1 96 ? -3.213 -14.271 -9.720 1.00 91.94 96 ARG A O 1
ATOM 726 N N . ASP A 1 97 ? -1.288 -13.491 -10.579 1.00 93.25 97 ASP A N 1
ATOM 727 C CA . ASP A 1 97 ? -0.528 -13.602 -9.336 1.00 93.25 97 ASP A CA 1
ATOM 728 C C . ASP A 1 97 ? -0.927 -12.513 -8.342 1.00 93.25 97 ASP A C 1
ATOM 730 O O . ASP A 1 97 ? -0.999 -12.795 -7.146 1.00 93.25 97 ASP A O 1
ATOM 734 N N . LEU A 1 98 ? -1.326 -11.323 -8.819 1.00 94.00 98 LEU A N 1
ATOM 735 C CA . LEU A 1 98 ? -1.912 -10.288 -7.960 1.00 94.00 98 LEU A CA 1
ATOM 736 C C . LEU A 1 98 ? -3.144 -10.815 -7.205 1.00 94.00 98 LEU A C 1
ATOM 738 O O . LEU A 1 98 ? -3.303 -10.563 -6.013 1.00 94.00 98 LEU A O 1
ATOM 742 N N . ILE A 1 99 ? -4.008 -11.578 -7.880 1.00 94.38 99 ILE A N 1
ATOM 743 C CA . ILE A 1 99 ? -5.193 -12.185 -7.253 1.00 94.38 99 ILE A CA 1
ATOM 744 C C . ILE A 1 99 ? -4.768 -13.192 -6.179 1.00 94.38 99 ILE A C 1
ATOM 746 O O . ILE A 1 99 ? -5.307 -13.171 -5.074 1.00 94.38 99 ILE A O 1
ATOM 750 N N . ARG A 1 100 ? -3.783 -14.047 -6.481 1.00 96.38 100 ARG A N 1
ATOM 751 C CA . ARG A 1 100 ? -3.294 -15.085 -5.559 1.00 96.38 100 ARG A CA 1
ATOM 752 C C . ARG A 1 100 ? -2.661 -14.492 -4.305 1.00 96.38 100 ARG A C 1
ATOM 754 O O . ARG A 1 100 ? -2.938 -14.961 -3.206 1.00 96.38 100 ARG A O 1
ATOM 761 N N . VAL A 1 101 ? -1.837 -13.456 -4.450 1.00 96.56 101 VAL A N 1
ATOM 762 C CA . VAL A 1 101 ? -1.188 -12.821 -3.296 1.00 96.56 101 VAL A CA 1
ATOM 763 C C . VAL A 1 101 ? -2.194 -12.038 -2.446 1.00 96.56 101 VAL A C 1
ATOM 765 O O . VAL A 1 101 ? -2.112 -12.070 -1.219 1.00 96.56 101 VAL A O 1
ATOM 768 N N . LEU A 1 102 ? -3.198 -11.404 -3.065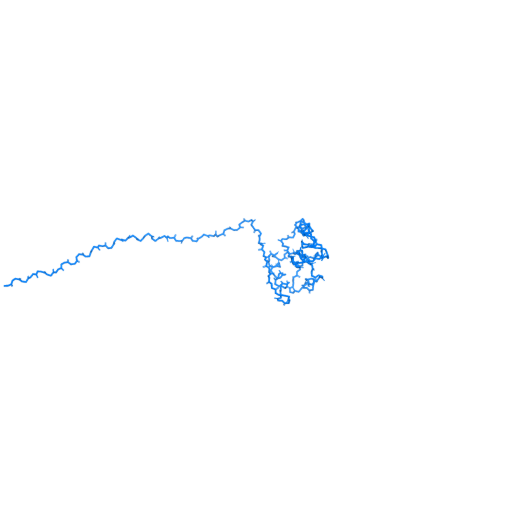 1.00 96.62 102 LEU A N 1
ATOM 769 C CA . LEU A 1 102 ? -4.293 -10.762 -2.334 1.00 96.62 102 LEU A CA 1
ATOM 770 C C . LEU A 1 102 ? -5.119 -11.784 -1.543 1.00 96.62 102 LEU A C 1
ATOM 772 O O . LEU A 1 102 ? -5.477 -11.511 -0.398 1.00 96.62 102 LEU A O 1
ATOM 776 N N . ASP A 1 103 ? -5.388 -12.957 -2.122 1.00 97.50 103 ASP A N 1
ATOM 777 C CA . ASP A 1 103 ? -6.072 -14.051 -1.430 1.00 97.50 103 ASP A CA 1
ATOM 778 C C . ASP A 1 103 ? -5.231 -14.589 -0.263 1.00 97.50 103 ASP A C 1
ATOM 780 O O . ASP A 1 103 ? -5.728 -14.704 0.855 1.00 97.50 103 ASP A O 1
ATOM 784 N N . SER A 1 104 ? -3.926 -14.795 -0.466 1.00 98.00 104 SER A N 1
ATOM 785 C CA . SER A 1 104 ? -3.009 -15.188 0.611 1.00 98.00 104 SER A CA 1
ATOM 786 C C . SER A 1 104 ? -2.989 -14.172 1.758 1.00 98.00 104 SER A C 1
ATOM 788 O O . SER A 1 104 ? -2.972 -14.567 2.924 1.00 98.00 104 SER A O 1
ATOM 790 N N . ALA A 1 105 ? -3.013 -12.870 1.457 1.00 97.69 105 ALA A N 1
ATOM 791 C CA . ALA A 1 105 ? -3.071 -11.829 2.479 1.00 97.69 105 ALA A CA 1
ATOM 792 C C . ALA A 1 105 ? -4.415 -11.832 3.230 1.00 97.69 105 ALA A C 1
ATOM 794 O O . ALA A 1 105 ? -4.448 -11.642 4.448 1.00 97.69 105 ALA A O 1
ATOM 795 N N . ALA A 1 106 ? -5.521 -12.089 2.526 1.00 96.31 106 ALA A N 1
ATOM 796 C CA . ALA A 1 106 ? -6.836 -12.231 3.142 1.00 96.31 106 ALA A CA 1
ATOM 797 C C . ALA A 1 106 ? -6.904 -13.457 4.068 1.00 96.31 106 ALA A C 1
ATOM 799 O O . ALA A 1 106 ? -7.393 -13.340 5.191 1.00 96.31 106 ALA A O 1
ATOM 800 N N . GLN A 1 107 ? -6.369 -14.604 3.637 1.00 97.88 107 GLN A N 1
ATOM 801 C CA . GLN A 1 107 ? -6.292 -15.831 4.440 1.00 97.88 107 GLN A CA 1
ATOM 802 C C . GLN A 1 107 ? -5.414 -15.660 5.688 1.00 97.88 107 GLN A C 1
ATOM 804 O O . GLN A 1 107 ? -5.747 -16.182 6.749 1.00 97.88 107 GLN A O 1
ATOM 809 N N . ALA A 1 108 ? -4.330 -14.887 5.584 1.00 97.56 108 ALA A N 1
ATOM 810 C CA . ALA A 1 108 ? -3.476 -14.530 6.717 1.00 97.56 108 ALA A CA 1
ATOM 811 C C . ALA A 1 108 ? -4.130 -13.529 7.693 1.00 97.56 108 ALA A C 1
ATOM 813 O O . ALA A 1 108 ? -3.577 -13.256 8.756 1.00 97.56 108 ALA A O 1
ATOM 814 N N . GLY A 1 109 ? -5.306 -12.988 7.357 1.00 96.69 109 GLY A N 1
ATOM 815 C CA . GLY A 1 109 ? -6.084 -12.127 8.244 1.00 96.69 109 GLY A CA 1
ATOM 816 C C . GLY A 1 109 ? -5.628 -10.670 8.284 1.00 96.69 109 GLY A C 1
ATOM 817 O O . GLY A 1 109 ? -6.028 -9.949 9.196 1.00 96.69 109 GLY A O 1
ATOM 818 N N . TYR A 1 110 ? -4.831 -10.203 7.315 1.00 97.81 110 TYR A N 1
ATOM 819 C CA . TYR A 1 110 ? -4.402 -8.804 7.307 1.00 97.81 110 TYR A CA 1
ATOM 820 C C . TYR A 1 110 ? -5.601 -7.857 7.109 1.00 97.81 110 TYR A C 1
ATOM 822 O O . TYR A 1 110 ? -6.356 -7.995 6.139 1.00 97.81 110 TYR A O 1
ATOM 830 N N . PRO A 1 111 ? -5.784 -6.844 7.977 1.00 95.62 111 PRO A N 1
ATOM 831 C CA . PRO A 1 111 ? -6.915 -5.919 7.888 1.00 95.62 111 PRO A CA 1
ATOM 832 C C . PRO A 1 111 ? -6.803 -4.952 6.701 1.00 95.62 111 PRO A C 1
ATOM 834 O O . PRO A 1 111 ? -7.830 -4.467 6.205 1.00 95.62 111 PRO A O 1
ATOM 837 N N . THR A 1 112 ? -5.571 -4.702 6.244 1.00 97.56 112 THR A N 1
ATOM 838 C CA . THR A 1 112 ? -5.212 -3.809 5.139 1.00 97.56 112 THR A CA 1
ATOM 839 C C . THR A 1 112 ? -4.122 -4.455 4.286 1.00 97.56 112 THR A C 1
ATOM 841 O O . THR A 1 112 ? -3.203 -5.082 4.811 1.00 97.56 112 THR A O 1
ATOM 844 N N . VAL A 1 113 ? -4.204 -4.250 2.970 1.00 98.12 113 VAL A N 1
ATOM 845 C CA . VAL A 1 113 ? -3.152 -4.615 2.015 1.00 98.12 113 VAL A CA 1
ATOM 846 C C . VAL A 1 113 ? -2.786 -3.383 1.196 1.00 98.12 113 VAL A C 1
ATOM 848 O O . VAL A 1 113 ? -3.671 -2.678 0.707 1.00 98.12 113 VAL A O 1
ATOM 851 N N . PHE A 1 114 ? -1.490 -3.124 1.050 1.00 97.88 114 PHE A N 1
ATOM 852 C CA . PHE A 1 114 ? -0.945 -2.076 0.195 1.00 97.88 114 PHE A CA 1
ATOM 853 C C . PHE A 1 114 ? -0.152 -2.705 -0.955 1.00 97.88 114 PHE A C 1
ATOM 855 O O . PHE A 1 114 ? 0.628 -3.623 -0.728 1.00 97.88 114 PHE A O 1
ATOM 862 N N . VAL A 1 115 ? -0.356 -2.228 -2.185 1.00 97.50 115 VAL A N 1
ATOM 863 C CA . VAL A 1 115 ? 0.387 -2.685 -3.370 1.00 97.50 115 VAL A CA 1
ATOM 864 C C . VAL A 1 115 ? 1.286 -1.554 -3.843 1.00 97.50 115 VAL A C 1
ATOM 866 O O . VAL A 1 115 ? 0.782 -0.532 -4.315 1.00 97.50 115 VAL A O 1
ATOM 869 N N . ASP A 1 116 ? 2.596 -1.743 -3.730 1.00 95.31 116 ASP A N 1
ATOM 870 C CA . ASP A 1 116 ? 3.619 -0.795 -4.166 1.00 95.31 116 ASP A CA 1
ATOM 871 C C . ASP A 1 116 ? 4.489 -1.459 -5.237 1.00 95.31 116 ASP A C 1
ATOM 873 O O . ASP A 1 116 ? 5.450 -2.143 -4.919 1.00 95.31 116 ASP A O 1
ATOM 877 N N . SER A 1 117 ? 4.137 -1.389 -6.518 1.00 92.62 117 SER A N 1
ATOM 878 C CA . SER A 1 117 ? 3.067 -0.603 -7.126 1.00 92.62 117 SER A CA 1
ATOM 879 C C . SER A 1 117 ? 2.278 -1.406 -8.162 1.00 92.62 117 SER A C 1
ATOM 881 O O . SER A 1 117 ? 2.764 -2.346 -8.785 1.00 92.62 117 SER A O 1
ATOM 883 N N . LEU A 1 118 ? 1.034 -0.991 -8.423 1.00 92.12 118 LEU A N 1
ATOM 884 C CA . LEU A 1 118 ? 0.204 -1.608 -9.470 1.00 92.12 118 LEU A CA 1
ATOM 885 C C . LEU A 1 118 ? 0.760 -1.415 -10.890 1.00 92.12 118 LEU A C 1
ATOM 887 O O . LEU A 1 118 ? 0.356 -2.130 -11.804 1.00 92.12 118 LEU A O 1
ATOM 891 N N . SER A 1 119 ? 1.680 -0.466 -11.093 1.00 91.12 119 SER A N 1
ATOM 892 C CA . SER A 1 119 ? 2.218 -0.158 -12.422 1.00 91.12 119 SER A CA 1
ATOM 893 C C . SER A 1 119 ? 2.929 -1.359 -13.043 1.00 91.12 119 SER A C 1
ATOM 895 O O . SER A 1 119 ? 2.827 -1.562 -14.250 1.00 91.12 119 SER A O 1
ATOM 897 N N . HIS A 1 120 ? 3.619 -2.168 -12.236 1.00 89.31 120 HIS A N 1
ATOM 898 C CA . HIS A 1 120 ? 4.357 -3.330 -12.725 1.00 89.31 120 HIS A CA 1
ATOM 899 C C . HIS A 1 120 ? 3.429 -4.414 -13.297 1.00 89.31 120 HIS A C 1
ATOM 901 O O . HIS A 1 120 ? 3.725 -4.947 -14.356 1.00 89.31 120 HIS A O 1
ATOM 907 N N . PHE A 1 121 ? 2.249 -4.643 -12.714 1.00 89.00 121 PHE A N 1
ATOM 908 C CA . PHE A 1 121 ? 1.251 -5.581 -13.265 1.00 89.00 121 PHE A CA 1
ATOM 909 C C . PHE A 1 121 ? 0.676 -5.156 -14.627 1.00 89.00 121 PHE A C 1
ATOM 911 O O . PHE A 1 121 ? 0.129 -5.971 -15.374 1.00 89.00 121 PHE A O 1
ATOM 918 N N . TRP A 1 122 ? 0.797 -3.871 -14.970 1.00 87.50 122 TRP A N 1
ATOM 919 C CA . TRP A 1 122 ? 0.397 -3.365 -16.278 1.00 87.50 122 TRP A CA 1
ATOM 920 C C . TRP A 1 122 ? 1.512 -3.509 -17.320 1.00 87.50 122 TRP A C 1
ATOM 922 O O . TRP A 1 122 ? 1.273 -4.075 -18.382 1.00 87.50 122 TRP A O 1
ATOM 932 N N . LYS A 1 123 ? 2.717 -3.002 -17.018 1.00 87.75 123 LYS A N 1
ATOM 933 C CA . LYS A 1 123 ? 3.807 -2.811 -18.001 1.00 87.75 123 LYS A CA 1
ATOM 934 C C . LYS A 1 123 ? 5.126 -3.537 -17.698 1.00 87.75 123 LYS A C 1
ATOM 936 O O . LYS A 1 123 ? 6.096 -3.321 -18.415 1.00 87.75 123 LYS A O 1
ATOM 941 N N . GLY A 1 124 ? 5.223 -4.242 -16.576 1.00 79.75 124 GLY A N 1
ATOM 942 C CA . GLY A 1 124 ? 6.413 -5.010 -16.204 1.00 79.75 124 GLY A CA 1
ATOM 943 C C . GLY A 1 124 ? 6.452 -6.364 -16.912 1.00 79.75 124 GLY A C 1
ATOM 944 O O . GLY A 1 124 ? 5.490 -6.734 -17.574 1.00 79.75 124 GLY A O 1
ATOM 945 N N . THR A 1 125 ? 7.547 -7.104 -16.729 1.00 79.81 125 THR A N 1
ATOM 946 C CA . THR A 1 125 ? 7.726 -8.473 -17.239 1.00 79.81 125 THR A CA 1
ATOM 947 C C . THR A 1 125 ? 6.538 -9.382 -16.912 1.00 79.81 125 THR A C 1
ATOM 949 O O . THR A 1 125 ? 6.138 -9.473 -15.748 1.00 79.81 125 THR A O 1
ATOM 952 N N . ASP A 1 126 ? 6.015 -10.079 -17.924 1.00 78.62 126 ASP A N 1
ATOM 953 C CA . ASP A 1 126 ? 4.826 -10.950 -17.843 1.00 78.62 126 ASP A CA 1
ATOM 954 C C . ASP A 1 126 ? 3.519 -10.187 -17.522 1.00 78.62 126 ASP A C 1
ATOM 956 O O . ASP A 1 126 ? 2.473 -10.795 -17.263 1.00 78.62 126 ASP A O 1
ATOM 960 N N . GLY A 1 127 ? 3.573 -8.853 -17.524 1.00 82.88 127 GLY A N 1
ATOM 961 C CA . GLY A 1 127 ? 2.451 -7.973 -17.235 1.00 82.88 127 GLY A CA 1
ATOM 962 C C . GLY A 1 127 ? 1.403 -7.977 -18.339 1.00 82.88 127 GLY A C 1
ATOM 963 O O . GLY A 1 127 ? 1.558 -8.584 -19.394 1.00 82.88 127 GLY A O 1
ATOM 964 N N . THR A 1 128 ? 0.306 -7.261 -18.097 1.00 85.94 128 THR A N 1
ATOM 965 C CA . THR A 1 128 ? -0.868 -7.280 -18.989 1.00 85.94 128 THR A CA 1
ATOM 966 C C . THR A 1 128 ? -0.524 -6.938 -20.445 1.00 85.94 128 THR A C 1
ATOM 968 O O . THR A 1 128 ? -1.089 -7.536 -21.356 1.00 85.94 128 THR A O 1
ATOM 9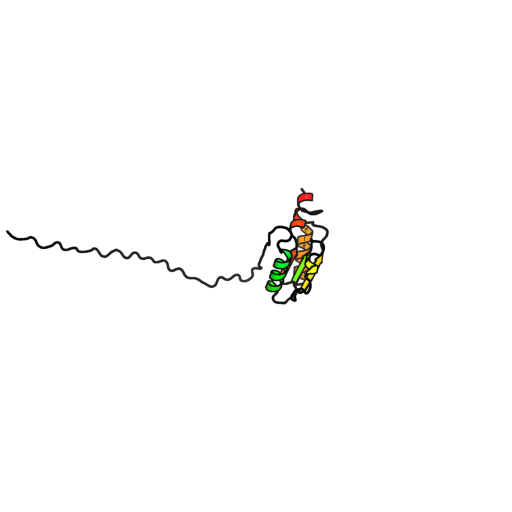71 N N . LEU A 1 129 ? 0.402 -5.999 -20.671 1.00 83.88 129 LEU A N 1
ATOM 972 C CA . LEU A 1 129 ? 0.823 -5.605 -22.020 1.00 83.88 129 LEU A CA 1
ATOM 973 C C . LEU A 1 129 ? 1.615 -6.685 -22.774 1.00 83.88 129 LEU A C 1
ATOM 975 O O . LEU A 1 129 ? 1.584 -6.675 -23.997 1.00 83.88 129 LEU A O 1
ATOM 979 N N . ASP A 1 130 ? 2.276 -7.616 -22.081 1.00 79.00 130 ASP A N 1
ATOM 980 C CA . ASP A 1 130 ? 3.012 -8.722 -22.716 1.00 79.00 130 ASP A CA 1
ATOM 981 C C . ASP A 1 130 ? 2.076 -9.880 -23.130 1.00 79.00 130 ASP A C 1
ATOM 983 O O . ASP A 1 130 ? 2.501 -10.822 -23.797 1.00 79.00 130 ASP A O 1
ATOM 987 N N . GLN A 1 131 ? 0.802 -9.841 -22.714 1.00 74.75 131 GLN A N 1
ATOM 988 C CA . GLN A 1 131 ? -0.184 -10.910 -22.924 1.00 74.75 131 GLN A CA 1
ATOM 989 C C . GLN A 1 131 ? -1.149 -10.644 -24.097 1.00 74.75 131 GLN A C 1
ATOM 991 O O . GLN A 1 131 ? -2.091 -11.421 -24.283 1.00 74.75 131 GLN A O 1
ATOM 996 N N . VAL A 1 132 ? -0.951 -9.560 -24.859 1.00 67.25 132 VAL A N 1
ATOM 997 C CA . VAL A 1 132 ? -1.835 -9.103 -25.953 1.00 67.25 132 VAL A CA 1
ATOM 998 C C . VAL A 1 132 ? -1.136 -9.005 -27.301 1.00 67.25 132 VAL A C 1
ATOM 1000 O O . VAL A 1 132 ? 0.082 -8.732 -27.333 1.00 67.25 132 VAL A O 1
#

Radius of gyration: 30.44 Å; chains: 1; bounding box: 80×87×41 Å